Protein AF-A0A5S3XVF4-F1 (afdb_monomer)

Mean predicted aligned error: 16.58 Å

Secondary structure (DSSP, 8-state):
-HHHHHHHHHHHHHHHHHHHHHHHHHHHHHHHHHHTT----TT----HHHHHHHH-HHHHHHHHHHHHHHHHHHHHHHHHHHHHHHHHHHHHHHHHHHHHHHHHTTTTEEEEEETTEEEEEEEETTEEEEEEE-TTTGGGGTTSPB-PPPTTTTTS-----------

Structure (mmCIF, N/CA/C/O backbone):
data_AF-A0A5S3XVF4-F1
#
_entry.id   AF-A0A5S3XVF4-F1
#
loop_
_atom_site.group_PDB
_atom_site.id
_atom_site.type_symbol
_atom_site.label_atom_id
_atom_site.label_alt_id
_atom_site.label_comp_id
_atom_site.label_asym_id
_atom_site.label_entity_id
_atom_site.label_seq_id
_atom_site.pdbx_PDB_ins_code
_atom_site.Cartn_x
_atom_site.Cartn_y
_atom_site.Cartn_z
_atom_site.occupancy
_atom_site.B_iso_or_equiv
_atom_site.auth_seq_id
_atom_site.auth_comp_id
_atom_site.auth_asym_id
_atom_site.auth_atom_id
_atom_site.pdbx_PDB_model_num
ATOM 1 N N . MET A 1 1 ? 12.894 32.731 59.465 1.00 46.47 1 MET A N 1
ATOM 2 C CA . MET A 1 1 ? 11.413 32.777 59.570 1.00 46.47 1 MET A CA 1
ATOM 3 C C . MET A 1 1 ? 10.681 32.646 58.226 1.00 46.47 1 MET A C 1
ATOM 5 O O . MET A 1 1 ? 9.624 32.034 58.215 1.00 46.47 1 MET A O 1
ATOM 9 N N . ALA A 1 2 ? 11.238 33.093 57.090 1.00 45.44 2 ALA A N 1
ATOM 10 C CA . ALA A 1 2 ? 10.571 33.023 55.775 1.00 45.44 2 ALA A CA 1
ATOM 11 C C . ALA A 1 2 ? 10.348 31.602 55.188 1.00 45.44 2 ALA A C 1
ATOM 13 O O . ALA A 1 2 ? 9.416 31.398 54.417 1.00 45.44 2 ALA A O 1
ATOM 14 N N . GLN A 1 3 ? 11.152 30.598 55.563 1.00 45.41 3 GLN A N 1
ATOM 15 C CA . GLN A 1 3 ? 11.014 29.221 55.045 1.00 45.41 3 GLN A CA 1
ATOM 16 C C . GLN A 1 3 ? 9.872 28.410 55.685 1.00 45.41 3 GLN A C 1
ATOM 18 O O . GLN A 1 3 ? 9.332 27.518 55.037 1.00 45.41 3 GLN A O 1
ATOM 23 N N . ARG A 1 4 ? 9.468 28.714 56.929 1.00 43.78 4 ARG A N 1
ATOM 24 C CA . ARG A 1 4 ? 8.338 28.023 57.586 1.00 43.78 4 ARG A CA 1
ATOM 25 C C . ARG A 1 4 ? 6.981 28.497 57.063 1.00 43.78 4 ARG A C 1
ATOM 27 O O . ARG A 1 4 ? 6.062 27.694 56.993 1.00 43.78 4 ARG A O 1
ATOM 34 N N . VAL A 1 5 ? 6.877 29.762 56.646 1.00 47.56 5 VAL A N 1
ATOM 35 C CA . VAL A 1 5 ? 5.640 30.334 56.088 1.00 47.56 5 VAL A CA 1
ATOM 36 C C . VAL A 1 5 ? 5.351 29.766 54.694 1.00 47.56 5 VAL A C 1
ATOM 38 O O . VAL A 1 5 ? 4.229 29.341 54.450 1.00 47.56 5 VAL A O 1
ATOM 41 N N . LYS A 1 6 ? 6.369 29.634 53.825 1.00 48.75 6 LYS A N 1
ATOM 42 C CA . LYS A 1 6 ? 6.213 29.048 52.476 1.00 48.75 6 LYS A CA 1
ATOM 43 C C . LYS A 1 6 ? 5.724 27.594 52.491 1.00 48.75 6 LYS A C 1
ATOM 45 O O . LYS A 1 6 ? 4.792 27.252 51.771 1.00 48.75 6 LYS A O 1
ATOM 50 N N . LYS A 1 7 ? 6.294 26.759 53.367 1.00 51.81 7 LYS A N 1
ATOM 51 C CA . LYS A 1 7 ? 5.902 25.343 53.502 1.00 51.81 7 LYS A CA 1
ATOM 52 C C . LYS A 1 7 ? 4.464 25.175 54.007 1.00 51.81 7 LYS A C 1
ATOM 54 O O . LYS A 1 7 ? 3.785 24.218 53.641 1.00 51.81 7 LYS A O 1
ATOM 59 N N . HIS A 1 8 ? 4.001 26.105 54.845 1.00 48.91 8 HIS A N 1
ATOM 60 C CA . HIS A 1 8 ? 2.633 26.086 55.350 1.00 48.91 8 HIS A CA 1
ATOM 61 C C . HIS A 1 8 ? 1.627 26.546 54.294 1.00 48.91 8 HIS A C 1
ATOM 63 O O . HIS A 1 8 ? 0.581 25.931 54.181 1.00 48.91 8 HIS A O 1
ATOM 69 N N . THR A 1 9 ? 1.949 27.554 53.478 1.00 53.59 9 THR A N 1
ATOM 70 C CA . THR A 1 9 ? 1.065 28.022 52.396 1.00 53.59 9 THR A CA 1
ATOM 71 C C . THR A 1 9 ? 0.962 27.036 51.230 1.00 53.59 9 THR A C 1
ATOM 73 O O . THR A 1 9 ? -0.103 26.910 50.634 1.00 53.59 9 THR A O 1
ATOM 76 N N . GLU A 1 10 ? 2.036 26.302 50.920 1.00 55.25 10 GLU A N 1
ATOM 77 C CA . GLU A 1 10 ? 2.032 25.255 49.883 1.00 55.25 10 GLU A CA 1
ATOM 78 C C . GLU A 1 10 ? 1.164 24.052 50.282 1.00 55.25 10 GLU A C 1
ATOM 80 O O . GLU A 1 10 ? 0.459 23.488 49.447 1.00 55.25 10 GLU A O 1
ATOM 85 N N . THR A 1 11 ? 1.153 23.693 51.570 1.00 60.16 11 THR A N 1
ATOM 86 C CA . THR A 1 11 ? 0.316 22.599 52.085 1.00 60.16 11 THR A CA 1
ATOM 87 C C . THR A 1 11 ? -1.166 22.970 52.122 1.00 60.16 11 THR A C 1
ATOM 89 O O . THR A 1 11 ? -1.994 22.142 51.747 1.00 60.16 11 THR A O 1
ATOM 92 N N . THR A 1 12 ? -1.528 24.211 52.471 1.00 61.94 12 THR A N 1
ATOM 93 C CA . THR A 1 12 ? -2.929 24.666 52.392 1.00 61.94 12 THR A CA 1
ATOM 94 C C . THR A 1 12 ? -3.418 24.799 50.954 1.00 61.94 12 THR A C 1
ATOM 96 O O . THR A 1 12 ? -4.536 24.387 50.663 1.00 61.94 12 THR A O 1
ATOM 99 N N . ALA A 1 13 ? -2.595 25.324 50.040 1.00 63.53 13 ALA A N 1
ATOM 100 C CA . ALA A 1 13 ? -2.962 25.445 48.627 1.00 63.53 13 ALA A CA 1
ATOM 101 C C . ALA A 1 13 ? -3.158 24.070 47.964 1.00 63.53 13 ALA A C 1
ATOM 103 O O . ALA A 1 13 ? -4.141 23.859 47.259 1.00 63.53 13 ALA A O 1
ATOM 104 N N . SER A 1 14 ? -2.277 23.106 48.260 1.00 69.69 14 SER A N 1
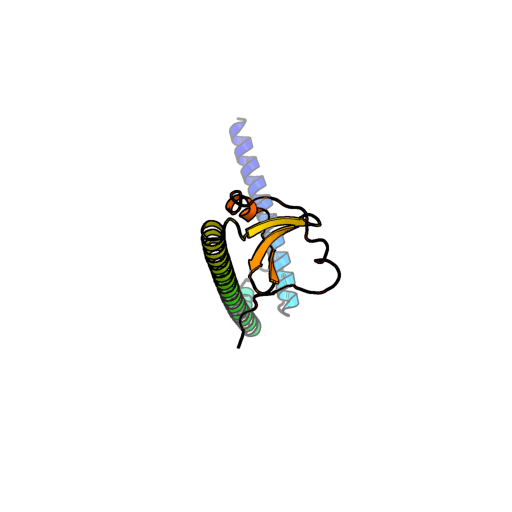ATOM 105 C CA . SER A 1 14 ? -2.422 21.718 47.804 1.00 69.69 14 SER A CA 1
ATOM 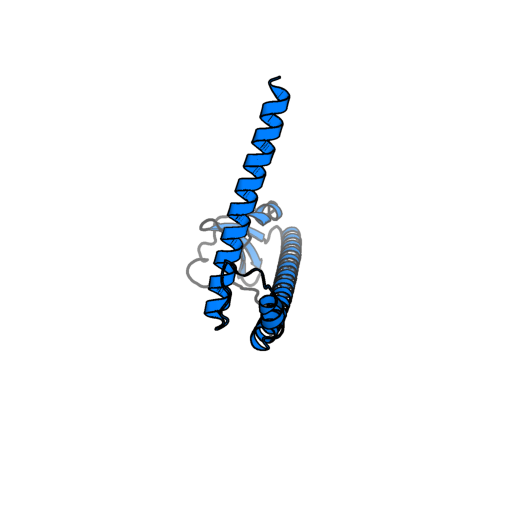106 C C . SER A 1 14 ? -3.697 21.062 48.338 1.00 69.69 14 SER A C 1
ATOM 108 O O . SER A 1 14 ? -4.352 20.320 47.613 1.00 69.69 14 SER A O 1
ATOM 110 N N . HIS A 1 15 ? -4.059 21.327 49.595 1.00 70.94 15 HIS A N 1
ATOM 111 C CA . HIS A 1 15 ? -5.262 20.765 50.205 1.00 70.94 15 HIS A CA 1
ATOM 112 C C . HIS A 1 15 ? -6.548 21.375 49.623 1.00 70.94 15 HIS A C 1
ATOM 114 O O . HIS A 1 15 ? -7.547 20.680 49.466 1.00 70.94 15 HIS A O 1
ATOM 120 N N . ILE A 1 16 ? -6.538 22.668 49.283 1.00 73.75 16 ILE A N 1
ATOM 121 C CA . ILE A 1 16 ? -7.677 23.339 48.637 1.00 73.75 16 ILE A CA 1
ATOM 122 C C . ILE A 1 16 ? -7.905 22.769 47.232 1.00 73.75 16 ILE A C 1
ATOM 124 O O . ILE A 1 16 ? -9.029 22.388 46.916 1.00 73.75 16 ILE A O 1
ATOM 128 N N . LEU A 1 17 ? -6.842 22.610 46.437 1.00 73.94 17 LEU A N 1
ATOM 129 C CA . LEU A 1 17 ? -6.927 22.020 45.095 1.00 73.94 17 LEU A CA 1
ATOM 130 C C . LEU A 1 17 ? -7.451 20.578 45.128 1.00 73.94 17 LEU A C 1
ATOM 132 O O . LEU A 1 17 ? -8.322 20.222 44.343 1.00 73.94 17 LEU A O 1
ATOM 136 N N . GLN A 1 18 ? -6.998 19.765 46.085 1.00 76.94 18 GLN A N 1
ATOM 137 C CA . GLN A 1 18 ? -7.508 18.401 46.260 1.00 76.94 18 GLN A CA 1
ATOM 138 C C . GLN A 1 18 ? -8.998 18.367 46.628 1.00 76.94 18 GLN A C 1
ATOM 140 O O . GLN A 1 18 ? -9.722 17.478 46.185 1.00 76.94 18 GLN A O 1
ATOM 145 N N . MET A 1 19 ? -9.474 19.328 47.424 1.00 80.31 19 MET A N 1
ATOM 146 C CA . MET A 1 19 ? -10.893 19.430 47.781 1.00 80.31 19 MET A CA 1
ATOM 147 C C . MET A 1 19 ? -11.750 19.879 46.590 1.00 80.31 19 MET A C 1
ATOM 149 O O . MET A 1 19 ? -12.853 19.362 46.413 1.00 80.31 19 MET A O 1
ATOM 153 N N . GLU A 1 20 ? -11.241 20.785 45.752 1.00 81.81 20 GLU A N 1
ATOM 154 C CA . GLU A 1 20 ? -11.892 21.189 44.500 1.00 81.81 20 GLU A CA 1
ATOM 155 C C . GLU A 1 20 ? -11.951 20.033 43.495 1.00 81.81 20 GLU A C 1
ATOM 157 O O . GLU A 1 20 ? -13.015 19.760 42.940 1.00 81.81 20 GLU A O 1
ATOM 162 N N . GLU A 1 21 ? -10.853 19.295 43.317 1.00 80.38 21 GLU A N 1
ATOM 163 C CA . GLU A 1 21 ? -10.813 18.098 42.471 1.00 80.38 21 GLU A CA 1
ATOM 164 C C . GLU A 1 21 ? -11.794 17.028 42.962 1.00 80.38 21 GLU A C 1
ATOM 166 O O . GLU A 1 21 ? -12.558 16.471 42.170 1.00 80.38 21 GLU A O 1
ATOM 171 N N . LEU A 1 22 ? -11.838 16.776 44.274 1.00 82.12 22 LEU A N 1
ATOM 172 C CA . LEU A 1 22 ? -12.778 15.828 44.869 1.00 82.12 22 LEU A CA 1
ATOM 173 C C . LEU A 1 22 ? -14.231 16.255 44.624 1.00 82.12 22 LEU A C 1
ATOM 175 O O . LEU A 1 22 ? -15.067 15.425 44.266 1.00 82.12 22 LEU A O 1
ATOM 179 N N . HIS A 1 23 ? -14.540 17.542 44.796 1.00 83.75 23 HIS A N 1
ATOM 180 C CA . HIS A 1 23 ? -15.873 18.078 44.531 1.00 83.75 23 HIS A CA 1
ATOM 181 C C . HIS A 1 23 ? -16.256 17.907 43.057 1.00 83.75 23 HIS A C 1
ATOM 183 O O . HIS A 1 23 ? -17.368 17.481 42.743 1.00 83.75 23 HIS A O 1
ATOM 189 N N . LEU A 1 24 ? -15.326 18.183 42.142 1.00 85.00 24 LEU A N 1
ATOM 190 C CA . LEU A 1 24 ? -15.549 18.051 40.706 1.00 85.00 24 LEU A CA 1
ATOM 191 C C . LEU A 1 24 ? -15.807 16.590 40.310 1.00 85.00 24 LEU A C 1
ATOM 193 O O . LEU A 1 24 ? -16.740 16.299 39.561 1.00 85.00 24 LEU A O 1
ATOM 197 N N . VAL A 1 25 ? -15.035 15.656 40.871 1.00 82.56 25 VAL A N 1
ATOM 198 C CA . VAL A 1 25 ? -15.213 14.214 40.653 1.00 82.56 25 VAL A CA 1
ATOM 199 C C . VAL A 1 25 ? -16.563 13.733 41.189 1.00 82.56 25 VAL A C 1
ATOM 201 O O . VAL A 1 25 ? -17.270 13.001 40.494 1.00 82.56 25 VAL A O 1
ATOM 204 N N . LYS A 1 26 ? -16.968 14.177 42.384 1.00 84.50 26 LYS A N 1
ATOM 205 C CA . LYS A 1 26 ? -18.283 13.859 42.964 1.00 84.50 26 LYS A CA 1
ATOM 206 C C . LYS A 1 26 ? -19.436 14.388 42.113 1.00 84.50 26 LYS A C 1
ATOM 208 O O . LYS A 1 26 ? -20.400 13.660 41.887 1.00 84.50 26 LYS A O 1
ATOM 213 N N . HIS A 1 27 ? -19.316 15.610 41.601 1.00 85.06 27 HIS A N 1
ATOM 214 C CA . HIS A 1 27 ? -20.312 16.217 40.721 1.00 85.06 27 HIS A CA 1
ATOM 215 C C . HIS A 1 27 ? -20.479 15.429 39.414 1.00 85.06 27 HIS A C 1
ATOM 217 O O . HIS A 1 27 ? -21.591 15.064 39.023 1.00 85.06 27 HIS A O 1
ATOM 223 N N . ILE A 1 28 ? -19.364 15.079 38.767 1.00 83.81 28 ILE A N 1
ATOM 224 C CA . ILE A 1 28 ? -19.372 14.264 37.545 1.00 83.81 28 ILE A CA 1
ATOM 225 C C . ILE A 1 28 ? -19.994 12.887 37.811 1.00 83.81 28 ILE A C 1
ATOM 227 O O . ILE A 1 28 ? -20.807 12.412 37.013 1.00 83.81 28 ILE A O 1
ATOM 231 N N . LEU A 1 29 ? -19.657 12.262 38.942 1.00 82.75 29 LEU A N 1
ATOM 232 C CA . LEU A 1 29 ? -20.212 10.970 39.338 1.00 82.75 29 LEU A CA 1
ATOM 233 C C . LEU A 1 29 ? -21.732 11.039 39.549 1.00 82.75 29 LEU A C 1
ATOM 235 O O . LEU A 1 29 ? -22.454 10.189 39.029 1.00 82.75 29 LEU A O 1
ATOM 239 N N . ALA A 1 30 ? -22.231 12.061 40.251 1.00 83.88 30 ALA A N 1
ATOM 240 C CA . ALA A 1 30 ? -23.662 12.259 40.479 1.00 83.88 30 ALA A CA 1
ATOM 241 C C . ALA A 1 30 ? -24.435 12.446 39.160 1.00 83.88 30 ALA A C 1
ATOM 243 O O . ALA A 1 30 ? -25.504 11.860 38.971 1.00 83.88 30 ALA A O 1
ATOM 244 N N . ILE A 1 31 ? -23.870 13.195 38.204 1.00 83.56 31 ILE A N 1
ATOM 245 C CA . ILE A 1 31 ? -24.447 13.355 36.861 1.00 83.56 31 ILE A CA 1
ATOM 246 C C . ILE A 1 31 ? -24.493 12.017 36.115 1.00 83.56 31 ILE A C 1
ATOM 248 O O . ILE A 1 31 ? -25.512 11.692 35.500 1.00 83.56 31 ILE A O 1
ATOM 252 N N . ALA A 1 32 ? -23.403 11.246 36.141 1.00 80.62 32 ALA A N 1
ATOM 253 C CA . ALA A 1 32 ? -23.324 9.956 35.459 1.00 80.62 32 ALA A CA 1
ATOM 254 C C . ALA A 1 32 ? -24.322 8.941 36.041 1.00 80.62 32 ALA A C 1
ATOM 256 O O . ALA A 1 32 ? -25.046 8.292 35.289 1.00 80.62 32 ALA A O 1
ATOM 257 N N . LEU A 1 33 ? -24.424 8.870 37.371 1.00 81.06 33 LEU A N 1
ATOM 258 C CA . LEU A 1 33 ? -25.376 8.014 38.079 1.00 81.06 33 LEU A CA 1
ATOM 259 C C . LEU A 1 33 ? -26.824 8.386 37.762 1.00 81.06 33 LEU A C 1
ATOM 261 O O . LEU A 1 33 ? -27.617 7.513 37.410 1.00 81.06 33 LEU A O 1
ATOM 265 N N . LYS A 1 34 ? -27.149 9.685 37.762 1.00 82.62 34 LYS A N 1
ATOM 266 C CA . LYS A 1 34 ? -28.487 10.171 37.404 1.00 82.62 34 LYS A CA 1
ATOM 267 C C . LYS A 1 34 ? -28.884 9.772 35.981 1.00 82.62 34 LYS A C 1
ATOM 269 O O . LYS A 1 34 ? -30.035 9.412 35.749 1.00 82.62 34 LYS A O 1
ATOM 274 N N . LYS A 1 35 ? -27.944 9.805 35.029 1.00 80.81 35 LYS A N 1
ATOM 275 C CA . LYS A 1 35 ? -28.179 9.341 33.648 1.00 80.81 35 LYS A CA 1
ATOM 276 C C . LYS A 1 35 ? -28.447 7.837 33.562 1.00 80.81 35 LYS A C 1
ATOM 278 O O . LYS A 1 35 ? -29.143 7.414 32.649 1.00 80.81 35 LYS A O 1
ATOM 283 N N . LEU A 1 36 ? -27.925 7.060 34.508 1.00 73.75 36 LEU A N 1
ATOM 284 C CA . LEU A 1 36 ? -28.158 5.619 34.646 1.00 73.75 36 LEU A CA 1
ATOM 285 C C . LEU A 1 36 ? -29.388 5.294 35.518 1.00 73.75 36 LEU A C 1
ATOM 287 O O . LEU A 1 36 ? -29.619 4.133 35.837 1.00 73.75 36 LEU A O 1
ATOM 291 N N . GLY A 1 37 ? -30.174 6.300 35.926 1.00 76.69 37 GLY A N 1
ATOM 292 C CA . GLY A 1 37 ? -31.359 6.121 36.774 1.00 76.69 37 GLY A CA 1
ATOM 293 C C . GLY A 1 37 ? -31.051 5.862 38.254 1.00 76.69 37 GLY A C 1
ATOM 294 O O . GLY A 1 37 ? -31.962 5.569 39.026 1.00 76.69 37 GLY A O 1
ATOM 295 N N . LEU A 1 38 ? -29.787 5.990 38.662 1.00 78.50 38 LEU A N 1
ATOM 296 C CA . LEU A 1 38 ? -29.336 5.828 40.040 1.00 78.50 38 LEU A CA 1
ATOM 297 C C . LEU A 1 38 ? -29.228 7.196 40.722 1.00 78.50 38 LEU A C 1
ATOM 299 O O . LEU A 1 38 ? -28.575 8.112 40.221 1.00 78.50 38 LEU A O 1
ATOM 303 N N . PHE A 1 39 ? -29.854 7.345 41.888 1.00 79.38 39 PHE A N 1
ATOM 304 C CA . PHE A 1 39 ? -29.805 8.591 42.650 1.00 79.38 39 PHE A CA 1
ATOM 305 C C . PHE A 1 39 ? -28.695 8.534 43.697 1.00 79.38 39 PHE A C 1
ATOM 307 O O . PHE A 1 39 ? -28.753 7.750 44.639 1.00 79.38 39 PHE A O 1
ATOM 314 N N . TRP A 1 40 ? -27.696 9.402 43.542 1.00 83.88 40 TRP A N 1
ATOM 315 C CA . TRP A 1 40 ? -26.615 9.587 44.503 1.00 83.88 40 TRP A CA 1
ATOM 316 C C . TRP A 1 40 ? -26.312 11.074 44.662 1.00 83.88 40 TRP A C 1
ATOM 318 O O . TRP A 1 40 ? -26.193 11.799 43.674 1.00 83.88 40 TRP A O 1
ATOM 328 N N . SER A 1 41 ? -26.230 11.531 45.911 1.00 80.12 41 SER A N 1
ATOM 329 C CA . SER A 1 41 ? -25.943 12.929 46.240 1.00 80.12 41 SER A CA 1
ATOM 330 C C . SER A 1 41 ? -24.440 13.171 46.315 1.00 80.12 41 SER A C 1
ATOM 332 O O . SER A 1 41 ? -23.720 12.368 46.898 1.00 80.12 41 SER A O 1
ATOM 334 N N . GLU A 1 42 ? -23.977 14.329 45.852 1.00 79.56 42 GLU A N 1
ATOM 335 C CA . GLU A 1 42 ? -22.580 14.776 45.982 1.00 79.56 42 GLU A CA 1
ATOM 336 C C . GLU A 1 42 ? -22.125 14.892 47.451 1.00 79.56 42 GLU A C 1
ATOM 338 O O . GLU A 1 42 ? -20.952 14.692 47.783 1.00 79.56 42 GLU A O 1
ATOM 343 N N . SER A 1 43 ? -23.073 15.161 48.357 1.00 80.38 43 SER A N 1
ATOM 344 C CA . SER A 1 43 ? -22.853 15.177 49.808 1.00 80.38 43 SER A CA 1
ATOM 345 C C . SER A 1 43 ? -22.848 13.783 50.446 1.00 80.38 43 SER A C 1
ATOM 347 O O . SER A 1 43 ? -22.540 13.652 51.634 1.00 80.38 43 SER A O 1
ATOM 349 N N . SER A 1 44 ? -23.177 12.736 49.683 1.00 77.56 44 SER A N 1
ATOM 350 C CA . SER A 1 44 ? -23.176 11.368 50.183 1.00 77.56 44 SER A CA 1
ATOM 351 C C . SER A 1 44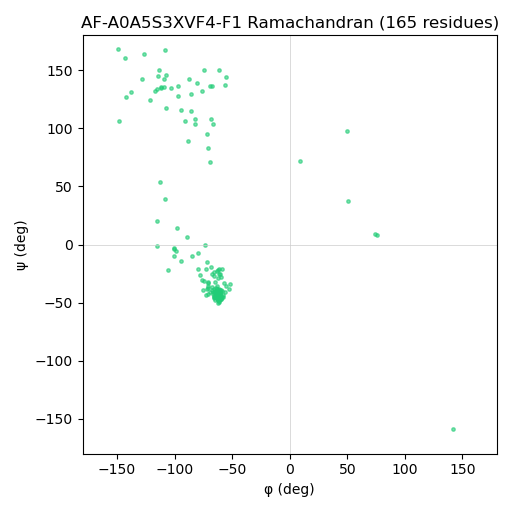 ? -21.749 10.901 50.463 1.00 77.56 44 SER A C 1
ATOM 353 O O . SER A 1 44 ? -20.817 11.126 49.688 1.00 77.56 44 SER A O 1
ATOM 355 N N . HIS A 1 45 ? -21.592 10.241 51.605 1.00 76.06 45 HIS A N 1
ATOM 356 C CA . HIS A 1 45 ? -20.376 9.518 51.975 1.00 76.06 45 HIS A CA 1
ATOM 357 C C . HIS A 1 45 ? -20.538 8.009 51.748 1.00 76.06 45 HIS A C 1
ATOM 359 O O . HIS A 1 45 ? -19.597 7.247 51.951 1.00 76.06 45 HIS A O 1
ATOM 365 N N . ASP A 1 46 ? -21.730 7.584 51.321 1.00 74.31 46 ASP A N 1
ATOM 366 C CA . ASP A 1 46 ? -22.045 6.201 51.013 1.00 74.31 46 ASP A CA 1
ATOM 367 C C . ASP A 1 46 ? -21.760 5.926 49.535 1.00 74.31 46 ASP A C 1
ATOM 369 O O . ASP A 1 46 ? -22.489 6.376 48.651 1.00 74.31 46 ASP A O 1
ATOM 373 N N . TYR A 1 47 ? -20.681 5.194 49.271 1.00 74.88 47 TYR A N 1
ATOM 374 C CA . TYR A 1 47 ? -20.249 4.811 47.927 1.00 74.88 47 TYR A CA 1
ATOM 375 C C . TYR A 1 47 ? -20.696 3.397 47.534 1.00 74.88 47 TYR A C 1
ATOM 377 O O . TYR A 1 47 ? -20.221 2.862 46.534 1.00 74.88 47 TYR A O 1
ATOM 385 N N . THR A 1 48 ? -21.632 2.786 48.266 1.00 74.38 48 THR A N 1
ATOM 386 C CA . THR A 1 48 ? -22.208 1.480 47.894 1.00 74.38 48 THR A CA 1
ATOM 387 C C . THR A 1 48 ? -22.929 1.519 46.542 1.00 74.38 48 THR A C 1
ATOM 389 O O . TH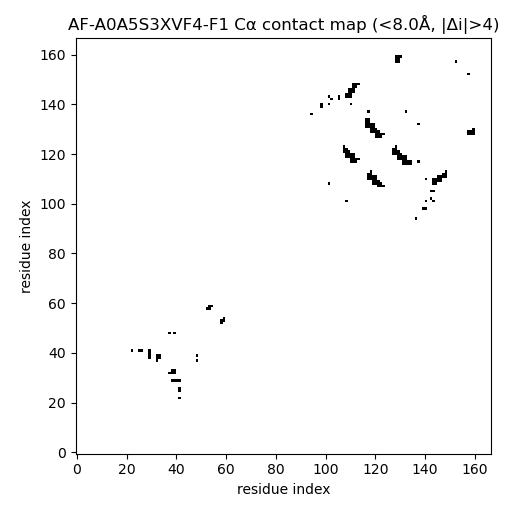R A 1 48 ? -23.020 0.508 45.855 1.00 74.38 48 THR A O 1
ATOM 392 N N . ILE A 1 49 ? -23.339 2.694 46.058 1.00 72.19 49 ILE A N 1
ATOM 393 C CA . ILE A 1 49 ? -23.869 2.845 44.695 1.00 72.19 49 ILE A CA 1
ATOM 394 C C . ILE A 1 49 ? -22.838 2.471 43.610 1.00 72.19 49 ILE A C 1
ATOM 396 O O . ILE A 1 49 ? -23.206 2.057 42.513 1.00 72.19 49 ILE A O 1
ATOM 400 N N . LEU A 1 50 ? -21.534 2.574 43.910 1.00 70.38 50 LEU A N 1
ATOM 401 C CA . LEU A 1 50 ? -20.460 2.162 43.001 1.00 70.38 50 LEU A CA 1
ATOM 402 C C . LEU A 1 50 ? -20.376 0.634 42.873 1.00 70.38 50 LEU A C 1
ATOM 404 O O . LEU A 1 50 ? -20.056 0.125 41.796 1.00 70.38 50 LEU A O 1
ATOM 408 N N . SER A 1 51 ? -20.698 -0.108 43.940 1.00 69.25 51 SER A N 1
ATOM 409 C CA . SER A 1 51 ? -20.825 -1.568 43.859 1.00 69.25 51 SER A CA 1
ATOM 410 C C . SER A 1 51 ? -22.119 -1.980 43.148 1.00 69.25 51 SER A C 1
ATOM 412 O O . SER A 1 51 ? -22.137 -2.963 42.410 1.00 69.25 51 SER A O 1
ATOM 414 N N . GLN A 1 52 ? -23.184 -1.179 43.264 1.00 68.38 52 GLN A N 1
ATOM 415 C CA . GLN A 1 52 ? -24.415 -1.376 42.491 1.00 68.38 52 GLN A CA 1
ATOM 416 C C . GLN A 1 52 ? -24.203 -1.133 40.991 1.00 68.38 52 GLN A C 1
ATOM 418 O O . GLN A 1 52 ? -24.665 -1.932 40.180 1.00 68.38 52 GLN A O 1
ATOM 423 N N . LEU A 1 53 ? -23.438 -0.104 40.609 1.00 67.19 53 LEU A N 1
ATOM 424 C CA . LEU A 1 53 ? -23.025 0.146 39.222 1.00 67.19 53 LEU A CA 1
ATOM 425 C C . LEU A 1 53 ? -22.297 -1.046 38.596 1.00 67.19 53 LEU A C 1
ATOM 427 O O . LEU A 1 53 ? -22.528 -1.371 37.436 1.00 67.19 53 LEU A O 1
ATOM 431 N N . SER A 1 54 ? -21.423 -1.699 39.363 1.00 63.56 54 SER A N 1
ATOM 432 C CA . SER A 1 54 ? -20.715 -2.898 38.906 1.00 63.56 54 SER A CA 1
ATOM 433 C C . SER A 1 54 ? -21.633 -4.122 38.839 1.00 63.56 54 SER A C 1
ATOM 435 O O . SER A 1 54 ? -21.366 -5.030 38.069 1.00 63.56 54 SER A O 1
ATOM 437 N N . SER A 1 55 ? -22.758 -4.132 39.558 1.00 64.94 55 SER A N 1
ATOM 438 C CA . SER A 1 55 ? -23.796 -5.165 39.423 1.00 64.94 55 SER A CA 1
ATOM 439 C C . SER A 1 55 ? -24.810 -4.904 38.297 1.00 64.94 55 SER A C 1
ATOM 441 O O . SER A 1 55 ? -25.596 -5.795 37.966 1.00 64.94 55 SER A O 1
ATOM 443 N N . LEU A 1 56 ? -24.803 -3.713 37.679 1.00 69.75 56 LEU A N 1
ATOM 444 C CA . LEU A 1 56 ? -25.679 -3.415 36.547 1.00 69.75 56 LEU A CA 1
ATOM 445 C C . LEU A 1 56 ? -25.243 -4.239 35.332 1.00 69.75 56 LEU A C 1
ATOM 447 O O . LEU A 1 56 ? -24.225 -3.968 34.692 1.00 69.75 56 LEU A O 1
ATOM 451 N N . SER A 1 57 ? -26.055 -5.241 34.997 1.00 66.44 57 SER A N 1
ATOM 452 C CA . SER A 1 57 ? -25.822 -6.149 33.868 1.00 66.44 57 SER A CA 1
ATOM 453 C C . SER A 1 57 ? -25.554 -5.420 32.543 1.00 66.44 57 SER A C 1
ATOM 455 O O . SER A 1 57 ? -24.717 -5.867 31.762 1.00 66.44 57 SER A O 1
ATOM 457 N N . GLU A 1 58 ? -26.179 -4.261 32.325 1.00 70.12 58 GLU A N 1
ATOM 458 C CA . GLU A 1 58 ? -25.979 -3.420 31.141 1.00 70.12 58 GLU A CA 1
ATOM 459 C C . GLU A 1 58 ? -24.554 -2.855 31.044 1.00 70.12 58 GLU A C 1
ATOM 461 O O . GLU A 1 58 ? -23.963 -2.867 29.965 1.00 70.12 58 GLU A O 1
ATOM 466 N N . VAL A 1 59 ? -23.952 -2.431 32.162 1.00 72.06 59 VAL A N 1
ATOM 467 C CA . VAL A 1 59 ? -22.576 -1.901 32.181 1.00 72.06 59 VAL A CA 1
ATOM 468 C C . VAL A 1 59 ? -21.581 -3.008 31.834 1.00 72.06 59 VAL A C 1
ATOM 470 O O . VAL A 1 59 ? -20.693 -2.807 31.005 1.00 72.06 59 VAL A O 1
ATOM 473 N N . HIS A 1 60 ? -21.766 -4.209 32.387 1.00 75.00 60 HIS A N 1
ATOM 474 C CA . HIS A 1 60 ? -20.937 -5.366 32.046 1.00 75.00 60 HIS A CA 1
ATOM 475 C C . HIS A 1 60 ? -21.112 -5.826 30.593 1.00 75.00 60 HIS A C 1
ATOM 477 O O . HIS A 1 60 ? -20.127 -6.178 29.937 1.00 75.00 60 HIS A O 1
ATOM 483 N N . GLN A 1 61 ? -22.335 -5.793 30.061 1.00 78.31 61 GLN A N 1
ATOM 484 C CA . GLN A 1 61 ? -22.598 -6.119 28.659 1.00 78.31 61 GLN A CA 1
ATOM 485 C C . GLN A 1 61 ? -21.936 -5.113 27.713 1.00 78.31 61 GLN A C 1
ATOM 487 O O . GLN A 1 61 ? -21.263 -5.525 26.766 1.00 78.31 61 GLN A O 1
ATOM 492 N N . LEU A 1 62 ? -22.054 -3.812 27.997 1.00 80.19 62 LEU A N 1
ATOM 493 C CA . LEU A 1 62 ? -21.410 -2.755 27.216 1.00 80.19 62 LEU A CA 1
ATOM 494 C C . LEU A 1 62 ? -19.884 -2.845 27.291 1.00 80.19 62 LEU A C 1
ATOM 496 O O . LEU A 1 62 ? -19.219 -2.745 26.262 1.00 80.19 62 LEU A O 1
ATOM 500 N N . GLN A 1 63 ? -19.319 -3.108 28.471 1.00 80.38 63 GLN A N 1
ATOM 501 C CA . GLN A 1 63 ? -17.875 -3.284 28.640 1.00 80.38 63 GLN A CA 1
ATOM 502 C C . GLN A 1 63 ? -17.356 -4.515 27.878 1.00 80.38 63 GLN A C 1
ATOM 504 O O . GLN A 1 63 ? -16.309 -4.452 27.230 1.00 80.38 63 GLN A O 1
ATOM 509 N N . SER A 1 64 ? -18.105 -5.623 27.889 1.00 81.56 64 SER A N 1
ATOM 510 C CA . SER A 1 64 ? -17.769 -6.823 27.113 1.00 81.56 64 SER A CA 1
ATOM 511 C C . SER A 1 64 ? -17.853 -6.574 25.603 1.00 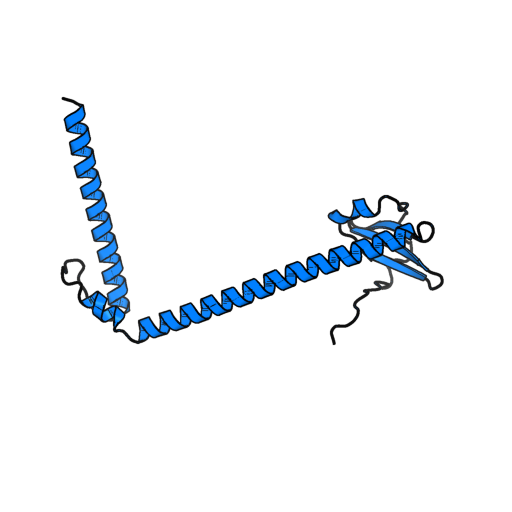81.56 64 SER A C 1
ATOM 513 O O . SER A 1 64 ? -16.953 -6.969 24.860 1.00 81.56 64 SER A O 1
ATOM 515 N N . ALA A 1 65 ? -18.905 -5.891 25.141 1.00 79.94 65 ALA A N 1
ATOM 516 C CA . ALA A 1 65 ? -19.076 -5.531 23.736 1.00 79.94 65 ALA A CA 1
ATOM 517 C C . ALA A 1 65 ? -17.968 -4.581 23.255 1.00 79.94 65 ALA A C 1
ATOM 519 O O . ALA A 1 65 ? -17.401 -4.800 22.182 1.00 79.94 65 ALA A O 1
ATOM 520 N N . LEU A 1 66 ? -17.605 -3.588 24.073 1.00 85.88 66 LEU A N 1
ATOM 521 C CA . LEU A 1 66 ? -16.505 -2.669 23.794 1.00 85.88 66 LEU A CA 1
ATOM 522 C C . LEU A 1 66 ? -15.179 -3.423 23.682 1.00 85.88 66 LEU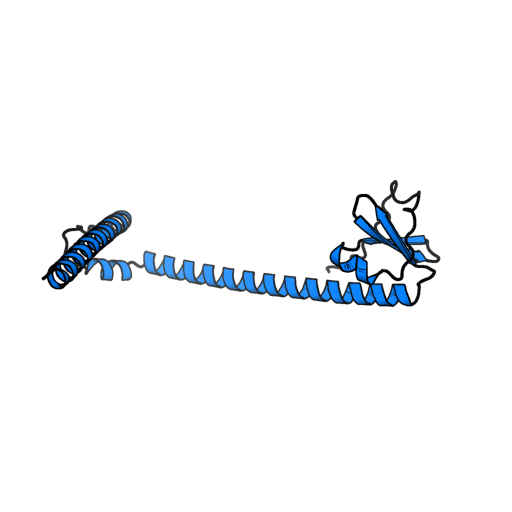 A C 1
ATOM 524 O O . LEU A 1 66 ? -14.499 -3.293 22.671 1.00 85.88 66 LEU A O 1
ATOM 528 N N . SER A 1 67 ? -14.859 -4.286 24.649 1.00 87.25 67 SER A N 1
ATOM 529 C CA . SER A 1 67 ? -13.623 -5.076 24.627 1.00 87.25 67 SER A CA 1
ATOM 530 C C . SER A 1 67 ? -13.534 -5.992 23.397 1.00 87.25 67 SER A C 1
ATOM 532 O O . SER A 1 67 ? -12.489 -6.071 22.747 1.00 87.25 67 SER A O 1
ATOM 534 N N . LYS A 1 68 ? -14.643 -6.636 23.004 1.00 86.88 68 LYS A N 1
ATOM 535 C CA . LYS A 1 68 ? -14.712 -7.439 21.769 1.00 86.88 68 LYS A CA 1
ATOM 536 C C . LYS A 1 68 ? -14.501 -6.586 20.517 1.00 86.88 68 LYS A C 1
ATOM 538 O O . LYS A 1 68 ? -13.752 -6.990 19.629 1.00 86.88 68 LYS A O 1
ATOM 543 N N . SER A 1 69 ? -15.126 -5.412 20.454 1.00 87.75 69 SER A N 1
ATOM 544 C CA . SER A 1 69 ? -14.965 -4.467 19.344 1.00 87.75 69 SER A CA 1
ATOM 545 C C . SER A 1 69 ? -13.531 -3.938 19.252 1.00 87.75 69 SER A C 1
ATOM 547 O O . SER A 1 69 ? -12.960 -3.862 18.165 1.00 87.75 69 SER A O 1
ATOM 549 N N . GLU A 1 70 ? -12.913 -3.605 20.384 1.00 91.44 70 GLU A N 1
ATOM 550 C CA . GLU A 1 70 ? -11.523 -3.153 20.449 1.00 91.44 70 GLU A CA 1
ATOM 551 C C . GLU A 1 70 ? -10.551 -4.241 20.000 1.00 91.44 70 GLU A C 1
ATOM 553 O O . GLU A 1 70 ? -9.638 -3.951 19.223 1.00 91.44 70 GLU A O 1
ATOM 558 N N . LYS A 1 71 ? -10.784 -5.493 20.410 1.00 91.38 71 LYS A N 1
ATOM 559 C CA . LYS A 1 71 ? -10.006 -6.645 19.949 1.00 91.38 71 LYS A CA 1
ATOM 560 C C . LYS A 1 71 ? -10.141 -6.848 18.438 1.00 91.38 71 LYS A C 1
ATOM 562 O O . LYS A 1 71 ? -9.127 -6.939 17.752 1.00 91.38 71 LYS A O 1
ATOM 567 N N . GLY A 1 72 ? -11.365 -6.822 17.905 1.00 91.25 72 GLY A N 1
ATOM 568 C CA . GLY A 1 72 ? -11.600 -6.932 16.461 1.00 91.25 72 GLY A CA 1
ATOM 569 C C . GLY A 1 72 ? -10.947 -5.794 15.671 1.00 91.25 72 GLY A C 1
ATOM 570 O O . GLY A 1 72 ? -10.332 -6.017 14.629 1.00 91.25 72 GLY A O 1
ATOM 571 N N . ARG A 1 73 ? -10.985 -4.564 16.198 1.00 91.75 73 ARG A N 1
ATOM 572 C CA . ARG A 1 73 ? -10.274 -3.424 15.604 1.00 91.75 73 ARG A CA 1
ATOM 573 C C . ARG A 1 73 ? -8.759 -3.635 15.610 1.00 91.75 73 ARG A C 1
ATOM 575 O O . ARG A 1 73 ? -8.110 -3.327 14.613 1.00 91.75 73 ARG A O 1
ATOM 582 N N . ALA A 1 74 ? -8.195 -4.141 16.705 1.00 92.69 74 ALA A N 1
ATOM 583 C CA . ALA A 1 74 ? -6.765 -4.426 16.802 1.00 92.69 74 ALA A CA 1
ATOM 584 C C . ALA A 1 74 ? -6.327 -5.496 15.786 1.00 92.69 74 ALA A C 1
ATOM 586 O O . ALA A 1 74 ? -5.322 -5.305 15.102 1.00 92.69 74 ALA A O 1
ATOM 587 N N . GLU A 1 75 ? -7.111 -6.563 15.621 1.00 93.31 75 GLU A N 1
ATOM 588 C CA . GLU A 1 75 ? -6.865 -7.618 14.628 1.00 93.31 75 GLU A CA 1
ATOM 589 C C . GLU A 1 75 ? -6.906 -7.068 13.192 1.00 93.31 75 GLU A C 1
ATOM 591 O O . GLU A 1 75 ? -5.985 -7.309 12.410 1.00 93.31 75 GLU A O 1
ATOM 596 N N . LEU A 1 76 ? -7.907 -6.247 12.851 1.00 94.00 76 LEU A N 1
ATOM 597 C CA . LEU A 1 76 ? -7.993 -5.602 11.533 1.00 94.00 76 LEU A CA 1
ATOM 598 C C . LEU A 1 76 ? -6.820 -4.647 11.266 1.00 94.00 76 LEU A C 1
ATOM 600 O O . LEU A 1 76 ? -6.306 -4.584 10.147 1.00 94.00 76 LEU A O 1
ATOM 604 N N . LEU A 1 77 ? -6.367 -3.909 12.283 1.00 95.25 77 LEU A N 1
ATOM 605 C CA . LEU A 1 77 ? -5.189 -3.046 12.166 1.00 95.25 77 LEU A CA 1
ATOM 606 C C . LEU A 1 77 ? -3.913 -3.862 11.929 1.00 95.25 77 LEU A C 1
ATOM 608 O O . LEU A 1 77 ? -3.103 -3.476 11.085 1.00 95.25 77 LEU A O 1
ATOM 612 N N . GLN A 1 78 ? -3.751 -4.999 12.610 1.00 94.00 78 GLN A N 1
ATOM 613 C CA . GLN A 1 78 ? -2.630 -5.913 12.376 1.00 94.00 78 GLN A CA 1
ATOM 614 C C . GLN A 1 78 ? -2.669 -6.517 10.969 1.00 94.00 78 GLN A C 1
ATOM 616 O O . GLN A 1 78 ? -1.650 -6.514 10.279 1.00 94.00 78 GLN A O 1
ATOM 621 N N . GLN A 1 79 ? -3.838 -6.963 10.501 1.00 94.31 79 GLN A N 1
ATOM 622 C CA . GLN A 1 79 ? -4.005 -7.470 9.135 1.00 94.31 79 GLN A CA 1
ATOM 623 C C . GLN A 1 79 ? -3.649 -6.405 8.094 1.00 94.31 79 GLN A C 1
ATOM 625 O O . GLN A 1 79 ? -2.899 -6.673 7.156 1.00 94.31 79 GLN A O 1
ATOM 630 N N . ARG A 1 80 ? -4.123 -5.168 8.279 1.00 94.56 80 ARG A N 1
ATOM 631 C CA . ARG A 1 80 ? -3.782 -4.048 7.393 1.00 94.56 80 ARG A CA 1
ATOM 632 C C . ARG A 1 80 ? -2.281 -3.767 7.382 1.00 94.56 80 ARG A C 1
ATOM 634 O O . ARG A 1 80 ? -1.721 -3.522 6.311 1.00 94.56 80 ARG A O 1
ATOM 641 N N . LEU A 1 81 ? -1.632 -3.783 8.546 1.00 95.25 81 LEU A N 1
ATOM 642 C CA . LEU A 1 81 ? -0.186 -3.591 8.646 1.00 95.25 81 LEU A CA 1
ATOM 643 C C . LEU A 1 81 ? 0.557 -4.681 7.865 1.00 95.25 81 LEU A C 1
ATOM 645 O O . LEU A 1 81 ? 1.426 -4.362 7.056 1.00 95.25 81 LEU A O 1
ATOM 649 N N . HIS A 1 82 ? 0.162 -5.941 8.045 1.00 95.31 82 HIS A N 1
ATOM 650 C CA . HIS A 1 82 ? 0.754 -7.072 7.341 1.00 95.31 82 HIS A CA 1
ATOM 651 C C . HIS A 1 82 ? 0.591 -6.960 5.817 1.00 95.31 82 HIS A C 1
ATOM 653 O O . HIS A 1 82 ? 1.568 -7.076 5.080 1.00 95.31 82 HIS A O 1
ATOM 659 N N . LEU A 1 83 ? -0.613 -6.643 5.329 1.00 95.62 83 LEU A N 1
ATOM 660 C CA . LEU A 1 83 ? -0.855 -6.446 3.894 1.00 95.62 83 LEU A CA 1
ATOM 661 C C . LEU A 1 83 ? -0.036 -5.286 3.320 1.00 95.62 83 LEU A C 1
ATOM 663 O O . LEU A 1 83 ? 0.488 -5.388 2.213 1.00 95.62 83 LEU A O 1
ATOM 667 N N . THR A 1 84 ? 0.117 -4.198 4.078 1.00 93.75 84 THR A N 1
ATOM 668 C CA . THR A 1 84 ? 0.949 -3.059 3.664 1.00 93.75 84 THR A CA 1
ATOM 669 C C . THR A 1 84 ? 2.412 -3.480 3.516 1.00 93.75 84 THR A C 1
ATOM 671 O O . THR A 1 84 ? 3.036 -3.170 2.505 1.00 93.75 84 THR A O 1
ATOM 674 N N . GLN A 1 85 ? 2.944 -4.248 4.472 1.00 94.88 85 GLN A N 1
ATOM 675 C CA . GLN A 1 85 ? 4.310 -4.779 4.406 1.00 94.88 85 GLN A CA 1
ATOM 676 C C . GLN A 1 85 ? 4.508 -5.714 3.207 1.00 94.88 85 GLN A C 1
ATOM 678 O O . GLN A 1 85 ? 5.499 -5.585 2.488 1.00 94.88 85 GLN A O 1
ATOM 683 N N . MET A 1 86 ? 3.550 -6.607 2.950 1.00 95.00 86 MET A N 1
ATOM 684 C CA . MET A 1 86 ? 3.589 -7.511 1.797 1.00 95.00 86 MET A CA 1
ATOM 685 C C . MET A 1 86 ? 3.583 -6.744 0.469 1.00 95.00 86 MET A C 1
ATOM 687 O O . MET A 1 86 ? 4.379 -7.043 -0.420 1.00 95.00 86 MET A O 1
ATOM 691 N N . LEU A 1 87 ? 2.739 -5.716 0.340 1.00 92.56 87 LEU A N 1
ATOM 692 C CA . LEU A 1 87 ? 2.699 -4.863 -0.853 1.00 92.56 87 LEU A CA 1
ATOM 693 C C . LEU A 1 87 ? 4.007 -4.093 -1.054 1.00 92.56 87 LEU A C 1
ATOM 695 O O . LEU A 1 87 ? 4.495 -3.982 -2.181 1.00 92.56 87 LEU A O 1
ATOM 699 N N . GLU A 1 88 ? 4.603 -3.579 0.021 1.00 89.19 88 GLU A N 1
ATOM 700 C CA . GLU A 1 88 ? 5.913 -2.936 -0.055 1.00 89.19 88 GLU A CA 1
ATOM 701 C C . GLU A 1 88 ? 7.002 -3.912 -0.500 1.00 89.19 88 GLU A C 1
ATOM 703 O O . GLU A 1 88 ? 7.827 -3.557 -1.344 1.00 89.19 88 GLU A O 1
ATOM 708 N N . GLN A 1 89 ? 7.005 -5.135 0.033 1.00 92.06 89 GLN A N 1
ATOM 709 C CA . GLN A 1 89 ? 7.959 -6.167 -0.359 1.00 92.06 89 GLN A CA 1
ATOM 710 C C . GLN A 1 89 ? 7.810 -6.525 -1.842 1.00 92.06 89 GLN A C 1
ATOM 712 O O . GLN A 1 89 ? 8.791 -6.450 -2.581 1.00 92.06 89 GLN A O 1
ATOM 717 N N . GLN A 1 90 ? 6.589 -6.805 -2.303 1.00 89.88 90 GLN A N 1
ATOM 718 C CA . GLN A 1 90 ? 6.315 -7.081 -3.716 1.00 89.88 90 GLN A CA 1
ATOM 719 C C . GLN A 1 90 ? 6.722 -5.910 -4.616 1.00 89.88 90 GLN A C 1
ATOM 721 O O . GLN A 1 90 ? 7.295 -6.113 -5.687 1.00 89.88 90 GLN A O 1
ATOM 726 N N . SER A 1 91 ? 6.480 -4.669 -4.183 1.00 88.12 91 SER A N 1
ATOM 727 C CA . SER A 1 91 ? 6.926 -3.490 -4.928 1.00 88.12 91 SER A CA 1
ATOM 728 C C . SER A 1 91 ? 8.451 -3.434 -5.035 1.00 88.12 91 SER A C 1
ATOM 730 O O . SER A 1 91 ? 8.969 -3.127 -6.107 1.00 88.12 91 SER A O 1
ATOM 732 N N . ARG A 1 92 ? 9.185 -3.750 -3.959 1.00 88.31 92 ARG A N 1
ATOM 733 C CA . ARG A 1 92 ? 10.657 -3.784 -3.971 1.00 88.31 92 ARG A CA 1
ATOM 734 C C . ARG A 1 92 ? 11.183 -4.879 -4.895 1.00 88.31 92 ARG A C 1
ATOM 736 O O . ARG A 1 92 ? 12.050 -4.589 -5.715 1.00 88.31 92 ARG A O 1
ATOM 743 N N . GLU A 1 93 ? 10.646 -6.093 -4.794 1.00 91.88 93 GLU A N 1
ATOM 744 C CA . GLU A 1 93 ? 11.017 -7.232 -5.643 1.00 91.88 93 GLU A CA 1
ATOM 745 C C . GLU A 1 93 ? 10.767 -6.926 -7.121 1.00 91.88 93 GLU A C 1
ATOM 747 O O . GLU A 1 93 ? 11.660 -7.077 -7.954 1.00 91.88 93 GLU A O 1
ATOM 752 N N . ARG A 1 94 ? 9.591 -6.380 -7.445 1.00 88.00 94 ARG A N 1
ATOM 753 C CA . ARG A 1 94 ? 9.257 -5.943 -8.802 1.00 88.00 94 ARG A CA 1
ATOM 754 C C . ARG A 1 94 ? 10.232 -4.892 -9.324 1.00 88.00 94 ARG A C 1
ATOM 756 O O . ARG A 1 94 ? 10.681 -4.992 -10.462 1.00 88.00 94 ARG A O 1
ATOM 763 N N . THR A 1 95 ? 10.573 -3.892 -8.513 1.00 88.12 95 THR A N 1
ATOM 764 C CA . THR A 1 95 ? 11.536 -2.854 -8.905 1.00 88.12 95 THR A CA 1
ATOM 765 C C . THR A 1 95 ? 12.932 -3.437 -9.134 1.00 88.12 95 THR A C 1
ATOM 767 O O . THR A 1 95 ? 13.600 -3.026 -10.080 1.00 88.12 95 THR A O 1
ATOM 770 N N . LEU A 1 96 ? 13.366 -4.415 -8.332 1.00 90.06 96 LEU A N 1
ATOM 771 C CA . LEU A 1 96 ? 14.636 -5.121 -8.541 1.00 90.06 96 LEU A CA 1
ATOM 772 C C . LEU A 1 96 ? 14.636 -5.921 -9.849 1.00 90.06 96 LEU A C 1
ATOM 774 O O . LEU A 1 96 ? 15.590 -5.826 -10.621 1.00 90.06 96 LEU A O 1
ATOM 778 N N . LEU A 1 97 ? 13.555 -6.652 -10.134 1.00 90.50 97 LEU A N 1
ATOM 779 C CA . LEU A 1 97 ? 13.398 -7.379 -11.395 1.00 90.50 97 LEU A CA 1
ATOM 780 C C . LEU A 1 97 ? 13.441 -6.422 -12.588 1.00 90.50 97 LEU A C 1
ATOM 782 O O . LEU A 1 97 ? 14.211 -6.639 -13.523 1.00 90.50 97 LEU A O 1
ATOM 786 N N . LEU A 1 98 ? 12.696 -5.317 -12.517 1.00 90.38 98 LEU A N 1
ATOM 787 C CA . LEU A 1 98 ? 12.694 -4.284 -13.550 1.00 90.38 98 LEU A CA 1
ATOM 788 C C . LEU A 1 98 ? 14.098 -3.713 -13.768 1.00 90.38 98 LEU A C 1
ATOM 790 O O . LEU A 1 98 ? 14.557 -3.587 -14.900 1.00 90.38 98 LEU A O 1
ATOM 794 N N . GLN A 1 99 ? 14.808 -3.413 -12.681 1.00 91.81 99 GLN A N 1
ATOM 795 C CA . GLN A 1 99 ? 16.167 -2.898 -12.738 1.00 91.81 99 GLN A CA 1
ATOM 796 C C . GLN A 1 99 ? 17.111 -3.904 -13.406 1.00 91.81 99 GLN A C 1
ATOM 798 O O . GLN A 1 99 ? 17.806 -3.537 -14.353 1.00 91.81 99 GLN A O 1
ATOM 803 N N . SER A 1 100 ? 17.082 -5.174 -12.994 1.00 91.69 100 SER A N 1
ATOM 804 C CA . SER A 1 100 ? 17.901 -6.232 -13.600 1.00 91.69 100 SER A CA 1
ATOM 805 C C . SER A 1 100 ? 17.640 -6.381 -15.103 1.00 91.69 100 SER A C 1
ATOM 807 O O . SER A 1 100 ? 18.582 -6.398 -15.894 1.00 91.69 100 SER A O 1
ATOM 809 N N . HIS A 1 101 ? 16.370 -6.357 -15.515 1.00 89.94 101 HIS A N 1
ATOM 810 C CA . HIS A 1 101 ? 15.986 -6.429 -16.919 1.00 89.94 101 HIS A CA 1
ATOM 811 C C . HIS A 1 101 ? 16.528 -5.229 -17.705 1.00 89.94 101 HIS A C 1
ATOM 813 O O . HIS A 1 101 ? 17.155 -5.395 -18.746 1.00 89.94 101 HIS A O 1
ATOM 819 N N . THR A 1 102 ? 16.368 -4.010 -17.182 1.00 91.94 102 THR A N 1
ATOM 820 C CA . THR A 1 102 ? 16.869 -2.798 -17.852 1.00 91.94 102 THR A CA 1
ATOM 821 C C . THR A 1 102 ? 18.396 -2.733 -17.951 1.00 91.94 102 THR A C 1
ATOM 823 O O . THR A 1 102 ? 18.913 -2.042 -18.828 1.00 91.94 102 THR A O 1
ATOM 826 N N . TYR A 1 103 ? 19.131 -3.424 -17.074 1.00 92.44 103 TYR A N 1
ATOM 827 C CA . TYR A 1 103 ? 20.582 -3.571 -17.208 1.00 92.44 103 TYR A CA 1
ATOM 828 C C . TYR A 1 103 ? 20.958 -4.523 -18.344 1.00 92.44 103 TYR A C 1
ATOM 830 O O . TYR A 1 103 ? 21.855 -4.201 -19.120 1.00 92.44 103 TYR A O 1
ATOM 838 N N . LEU A 1 104 ? 20.260 -5.655 -18.462 1.00 91.69 104 LEU A N 1
ATOM 839 C CA . LEU A 1 104 ? 20.487 -6.634 -19.529 1.00 91.69 104 LEU A CA 1
ATOM 840 C C . LEU A 1 104 ? 20.095 -6.079 -20.908 1.00 91.69 104 LEU A C 1
ATOM 842 O O . LEU A 1 104 ? 20.818 -6.265 -21.881 1.00 91.69 104 LEU A O 1
ATOM 846 N N . HIS A 1 105 ? 18.998 -5.324 -20.972 1.00 88.31 105 HIS A N 1
ATOM 847 C CA . HIS A 1 105 ? 18.397 -4.809 -22.207 1.00 88.31 105 HIS A CA 1
ATOM 848 C C . HIS A 1 105 ? 18.594 -3.295 -22.372 1.00 88.31 105 HIS A C 1
ATOM 850 O O . HIS A 1 105 ? 17.701 -2.569 -22.815 1.00 88.31 105 HIS A O 1
ATOM 856 N N . ARG A 1 106 ? 19.772 -2.777 -21.999 1.00 86.00 106 ARG A N 1
ATOM 857 C CA . ARG A 1 106 ? 20.028 -1.326 -21.906 1.00 86.00 106 ARG A CA 1
ATOM 858 C C . ARG A 1 106 ? 19.774 -0.556 -23.207 1.00 86.00 106 ARG A C 1
ATOM 860 O O . ARG A 1 106 ? 19.359 0.596 -23.153 1.00 86.00 106 ARG A O 1
ATOM 867 N N . ASN A 1 107 ? 20.016 -1.178 -24.358 1.00 87.19 107 ASN A N 1
ATOM 868 C CA . ASN A 1 107 ? 19.836 -0.539 -25.668 1.00 87.19 107 ASN A CA 1
ATOM 869 C C . ASN A 1 107 ? 18.368 -0.513 -26.121 1.00 87.19 107 ASN A C 1
ATOM 871 O O . ASN A 1 107 ? 17.983 0.313 -26.947 1.00 87.19 107 ASN A O 1
ATOM 875 N N . GLU A 1 108 ? 17.548 -1.398 -25.560 1.00 87.88 108 GLU A N 1
ATOM 876 C CA . GLU A 1 108 ? 16.126 -1.547 -25.874 1.00 87.88 108 GLU A CA 1
ATOM 877 C C . GLU A 1 108 ? 15.250 -0.738 -24.907 1.00 87.88 108 GLU A C 1
ATOM 879 O O . GLU A 1 108 ? 14.086 -0.464 -25.203 1.00 87.88 108 GLU A O 1
ATOM 884 N N . CYS A 1 109 ? 15.825 -0.284 -23.789 1.00 91.44 109 CYS A N 1
ATOM 885 C CA . CYS A 1 109 ? 15.141 0.462 -22.743 1.00 91.44 109 CYS A CA 1
ATOM 886 C C . CYS A 1 109 ? 15.541 1.944 -22.723 1.00 91.44 109 CYS A C 1
ATOM 888 O O . CYS A 1 109 ? 16.696 2.308 -22.942 1.00 91.44 109 CYS A O 1
ATOM 890 N N . TYR A 1 110 ? 14.605 2.826 -22.388 1.00 91.19 110 TYR A N 1
ATOM 891 C CA . TYR A 1 110 ? 14.904 4.232 -22.102 1.00 91.19 110 TYR A CA 1
ATOM 892 C C . TYR A 1 110 ? 13.925 4.799 -21.081 1.00 91.19 110 TYR A C 1
ATOM 894 O O . TYR A 1 110 ? 12.910 4.177 -20.783 1.00 91.19 110 TYR A O 1
ATOM 902 N N . ARG A 1 111 ? 14.216 5.981 -20.538 1.00 92.56 111 ARG A N 1
ATOM 903 C CA . ARG A 1 111 ? 13.306 6.690 -19.629 1.00 92.56 111 ARG A CA 1
ATOM 904 C C . ARG A 1 111 ? 12.789 7.985 -20.249 1.00 92.56 111 ARG A C 1
ATOM 906 O O . ARG A 1 111 ? 13.491 8.600 -21.047 1.00 92.56 111 ARG A O 1
ATOM 913 N N . TYR A 1 112 ? 11.582 8.402 -19.888 1.00 89.44 112 TYR A N 1
ATOM 914 C CA . TYR A 1 112 ? 11.056 9.730 -20.217 1.00 89.44 112 TYR A CA 1
ATOM 915 C C . TYR A 1 112 ? 10.216 10.281 -19.064 1.00 89.44 112 TYR A C 1
ATOM 917 O O . TYR A 1 112 ? 9.728 9.531 -18.216 1.00 89.44 112 TYR A O 1
ATOM 925 N N . THR A 1 113 ? 10.028 11.598 -19.059 1.00 88.75 113 THR A N 1
ATOM 926 C CA . THR A 1 113 ? 9.179 12.293 -18.088 1.00 88.75 113 THR A CA 1
ATOM 927 C C . THR A 1 113 ? 8.026 12.970 -18.818 1.00 88.75 113 THR A C 1
ATOM 929 O O . THR A 1 113 ? 8.233 13.635 -19.832 1.00 88.75 113 THR A O 1
ATOM 932 N N . LEU A 1 114 ? 6.803 12.795 -18.320 1.00 85.06 114 LEU A N 1
ATOM 933 C CA . LEU A 1 114 ? 5.598 13.393 -18.890 1.00 85.06 114 LEU A CA 1
ATOM 934 C C . LEU A 1 114 ? 4.661 13.824 -17.760 1.00 85.06 114 LEU A C 1
ATOM 936 O O . LEU A 1 114 ? 4.350 13.023 -16.886 1.00 85.06 114 LEU A O 1
ATOM 940 N N . TYR A 1 115 ? 4.229 15.088 -17.768 1.00 86.56 115 TYR A N 1
ATOM 941 C CA . TYR A 1 115 ? 3.373 15.677 -16.722 1.00 86.56 115 TYR A CA 1
ATOM 942 C C . TYR A 1 115 ? 3.897 15.463 -15.287 1.00 86.56 115 TYR A C 1
ATOM 944 O O . TYR A 1 115 ? 3.124 15.210 -14.368 1.00 86.56 115 TYR A O 1
ATOM 952 N N . GLY A 1 116 ? 5.220 15.527 -15.100 1.00 84.00 116 GLY A N 1
ATOM 953 C CA . GLY A 1 116 ? 5.857 15.303 -13.796 1.00 84.00 116 GLY A CA 1
ATOM 954 C C . GLY A 1 116 ? 5.901 13.838 -13.347 1.00 84.00 116 GLY A C 1
ATOM 955 O O . GLY A 1 116 ? 6.259 13.574 -12.211 1.00 84.00 116 GLY A O 1
ATOM 956 N N . GLN A 1 117 ? 5.547 12.889 -14.217 1.00 86.94 117 GLN A N 1
ATOM 957 C CA . GLN A 1 117 ? 5.626 11.454 -13.949 1.00 86.94 117 GLN A CA 1
ATOM 958 C C . GLN A 1 117 ? 6.741 10.808 -14.769 1.00 86.94 117 GLN A C 1
ATOM 960 O O . GLN A 1 117 ? 6.943 11.155 -15.936 1.00 86.94 117 GLN A O 1
ATOM 965 N N . HIS A 1 118 ? 7.437 9.841 -14.174 1.00 88.88 118 HIS A N 1
ATOM 966 C CA . HIS A 1 118 ? 8.576 9.168 -14.791 1.00 88.88 118 HIS A CA 1
ATOM 967 C C . HIS A 1 118 ? 8.205 7.786 -15.314 1.00 88.88 118 HIS A C 1
ATOM 969 O O . HIS A 1 118 ? 7.579 6.992 -14.617 1.00 88.88 118 HIS A O 1
ATOM 975 N N . TYR A 1 119 ? 8.644 7.477 -16.528 1.00 89.25 119 TYR A N 1
ATOM 976 C CA . TYR A 1 119 ? 8.336 6.222 -17.197 1.00 89.25 119 TYR A CA 1
ATOM 977 C C . TYR A 1 119 ? 9.608 5.549 -17.708 1.00 89.25 119 TYR A C 1
ATOM 979 O O . TYR A 1 119 ? 10.503 6.227 -18.211 1.00 89.25 119 TYR A O 1
ATOM 987 N N . ILE A 1 120 ? 9.669 4.219 -17.626 1.00 90.94 120 ILE A N 1
ATOM 988 C CA . ILE A 1 120 ? 10.583 3.393 -18.429 1.00 90.94 120 ILE A CA 1
ATOM 989 C C . ILE A 1 120 ? 9.813 2.878 -19.629 1.00 90.94 120 ILE A C 1
ATOM 991 O O . ILE A 1 120 ? 8.692 2.403 -19.483 1.00 90.94 120 ILE A O 1
ATOM 995 N N . VAL A 1 121 ? 10.433 2.924 -20.796 1.00 89.31 121 VAL A N 1
ATOM 996 C CA . VAL A 1 121 ? 9.930 2.297 -22.011 1.00 89.31 121 VAL A CA 1
ATOM 997 C C . VAL A 1 121 ? 10.801 1.112 -22.359 1.00 89.31 121 VAL A C 1
ATOM 999 O O . VAL A 1 121 ? 12.026 1.226 -22.360 1.00 89.31 121 VAL A O 1
ATOM 1002 N N . PHE A 1 122 ? 10.143 0.016 -22.707 1.00 87.69 122 PHE A N 1
ATOM 1003 C CA . PHE A 1 122 ? 10.722 -1.185 -23.284 1.00 87.69 122 PHE A CA 1
ATOM 1004 C C . PHE A 1 122 ? 10.321 -1.233 -24.752 1.00 87.69 122 PHE A C 1
ATOM 1006 O O . PHE A 1 122 ? 9.130 -1.300 -25.066 1.00 87.69 122 PHE A O 1
ATOM 1013 N N . ASN A 1 123 ? 11.301 -1.179 -25.649 1.00 83.06 123 ASN A N 1
ATOM 1014 C CA . ASN A 1 123 ? 11.069 -1.465 -27.057 1.00 83.06 123 ASN A CA 1
ATOM 1015 C C . ASN A 1 123 ? 11.189 -2.973 -27.256 1.00 83.06 123 ASN A C 1
ATOM 1017 O O . ASN A 1 123 ? 12.266 -3.533 -27.081 1.00 83.06 123 ASN A O 1
ATOM 1021 N N . THR A 1 124 ? 10.094 -3.623 -27.622 1.00 76.19 124 THR A N 1
ATOM 1022 C CA . THR A 1 124 ? 10.088 -5.033 -28.004 1.00 76.19 124 THR A CA 1
ATOM 1023 C C . THR A 1 124 ? 9.862 -5.159 -29.506 1.00 76.19 124 THR A C 1
ATOM 1025 O O . THR A 1 124 ? 9.436 -4.219 -30.180 1.00 76.19 124 THR A O 1
ATOM 1028 N N . SER A 1 125 ? 10.095 -6.355 -30.045 1.00 76.25 125 SER A N 1
ATOM 1029 C CA . SER A 1 125 ? 9.755 -6.682 -31.435 1.00 76.25 125 SER A CA 1
ATOM 1030 C C . SER A 1 125 ? 8.260 -6.518 -31.748 1.00 76.25 125 SER A C 1
ATOM 1032 O O . SER A 1 125 ? 7.891 -6.366 -32.909 1.00 76.25 125 SER A O 1
ATOM 1034 N N . THR A 1 126 ? 7.400 -6.529 -30.726 1.00 76.06 126 THR A N 1
ATOM 1035 C CA . THR A 1 126 ? 5.939 -6.437 -30.850 1.00 76.06 126 THR A CA 1
ATOM 1036 C C . THR A 1 126 ? 5.383 -5.039 -30.569 1.00 76.06 126 THR A C 1
ATOM 1038 O O . THR A 1 126 ? 4.174 -4.845 -30.683 1.00 76.06 126 THR A O 1
ATOM 1041 N N . GLY A 1 127 ? 6.216 -4.071 -30.175 1.00 77.12 127 GLY A N 1
ATOM 1042 C CA . GLY A 1 127 ? 5.787 -2.703 -29.883 1.00 77.12 127 GLY A CA 1
ATOM 1043 C C . GLY A 1 127 ? 6.513 -2.075 -28.697 1.00 77.12 127 GLY A C 1
ATOM 1044 O O . GLY A 1 127 ? 7.610 -2.479 -28.325 1.00 77.12 127 GLY A O 1
ATOM 1045 N N . GLN A 1 128 ? 5.901 -1.051 -28.105 1.00 81.00 128 GLN A N 1
ATOM 1046 C CA . GLN A 1 128 ? 6.448 -0.353 -26.943 1.00 81.00 128 GLN A CA 1
ATOM 1047 C C . GLN A 1 128 ? 5.585 -0.617 -25.713 1.00 81.00 128 GLN A C 1
ATOM 1049 O O . GLN A 1 128 ? 4.361 -0.513 -25.771 1.00 81.00 128 GLN A O 1
ATOM 1054 N N . ALA A 1 129 ? 6.226 -0.923 -24.589 1.00 82.25 129 ALA A N 1
ATOM 1055 C CA . ALA A 1 129 ? 5.572 -0.987 -23.290 1.00 82.25 129 ALA A CA 1
ATOM 1056 C C . ALA A 1 129 ? 6.142 0.098 -22.378 1.00 82.25 129 ALA A C 1
ATOM 1058 O O . ALA A 1 129 ? 7.358 0.247 -22.281 1.00 82.25 129 ALA A O 1
ATOM 1059 N N . SER A 1 130 ? 5.266 0.829 -21.690 1.00 84.06 130 SER A N 1
ATOM 1060 C CA . SER A 1 130 ? 5.657 1.878 -20.747 1.00 84.06 130 SER A CA 1
ATOM 1061 C C . SER A 1 130 ? 5.313 1.476 -19.320 1.00 84.06 130 SER A C 1
ATOM 1063 O O . SER A 1 130 ? 4.201 1.029 -19.039 1.00 84.06 130 SER A O 1
ATOM 1065 N N . TRP A 1 131 ? 6.250 1.698 -18.407 1.00 87.19 131 TRP A N 1
ATOM 1066 C CA . TRP A 1 131 ? 6.120 1.400 -16.991 1.00 87.19 131 TRP A CA 1
ATOM 1067 C C . TRP A 1 131 ? 6.305 2.665 -16.159 1.00 87.19 131 TRP A C 1
ATOM 1069 O O . TRP A 1 131 ? 7.335 3.323 -16.266 1.00 87.19 131 TRP A O 1
ATOM 1079 N N . LEU A 1 132 ? 5.325 3.000 -15.317 1.00 88.62 132 LEU A N 1
ATOM 1080 C CA . LEU A 1 132 ? 5.394 4.153 -14.415 1.00 88.62 132 LEU A CA 1
ATOM 1081 C C . LEU A 1 132 ? 6.310 3.854 -13.221 1.00 88.62 132 LEU A C 1
ATOM 1083 O O . LEU A 1 132 ? 6.152 2.832 -12.551 1.00 88.62 132 LEU A O 1
ATOM 1087 N N . ILE A 1 133 ? 7.218 4.775 -12.919 1.00 88.81 133 ILE A N 1
ATOM 1088 C CA . ILE A 1 133 ? 8.122 4.711 -11.772 1.00 88.81 133 ILE A CA 1
ATOM 1089 C C . ILE A 1 133 ? 7.793 5.845 -10.805 1.00 88.81 133 ILE A C 1
ATOM 1091 O O . ILE A 1 133 ? 7.458 6.955 -11.219 1.00 88.81 133 ILE A O 1
ATOM 1095 N N . SER A 1 134 ? 7.946 5.579 -9.511 1.00 87.38 134 SER A N 1
ATOM 1096 C CA . SER A 1 134 ? 7.893 6.622 -8.489 1.00 87.38 134 SER A CA 1
ATOM 1097 C C . SER A 1 134 ? 9.169 7.478 -8.469 1.00 87.38 134 SER A C 1
ATOM 1099 O O . SER A 1 134 ? 10.269 6.982 -8.716 1.00 87.38 134 SER A O 1
ATOM 1101 N N . ASP A 1 135 ? 9.060 8.747 -8.074 1.00 88.19 135 ASP A N 1
ATOM 1102 C CA . ASP A 1 135 ? 10.214 9.656 -7.943 1.00 88.19 135 ASP A CA 1
ATOM 1103 C C . ASP A 1 135 ? 11.301 9.087 -7.020 1.00 88.19 135 ASP A C 1
ATOM 1105 O O . ASP A 1 135 ? 12.500 9.207 -7.277 1.00 88.19 135 ASP A O 1
ATOM 1109 N N . LYS A 1 136 ? 10.875 8.381 -5.964 1.00 88.38 136 LYS A N 1
ATOM 1110 C CA . LYS A 1 136 ? 11.765 7.714 -5.006 1.00 88.38 136 LYS A CA 1
ATOM 1111 C C . LYS A 1 136 ? 12.623 6.633 -5.659 1.00 88.38 136 LYS A C 1
ATOM 1113 O O . LYS A 1 136 ? 13.721 6.370 -5.183 1.00 88.38 136 LYS A O 1
ATOM 1118 N N . GLU A 1 137 ? 12.153 6.005 -6.730 1.00 88.25 137 GLU A N 1
ATOM 1119 C CA . GLU A 1 137 ? 12.833 4.896 -7.404 1.00 88.25 137 GLU A CA 1
ATOM 1120 C C . GLU A 1 137 ? 13.578 5.324 -8.669 1.00 88.25 137 GLU A C 1
ATOM 1122 O O . GLU A 1 137 ? 14.391 4.553 -9.174 1.00 88.25 137 GLU A O 1
ATOM 1127 N N . LEU A 1 138 ? 13.385 6.561 -9.142 1.00 89.00 138 LEU A N 1
ATOM 1128 C CA . LEU A 1 138 ? 14.014 7.080 -10.360 1.00 89.00 138 LEU A CA 1
ATOM 1129 C C . LEU A 1 138 ? 15.540 6.903 -10.365 1.00 89.00 138 LEU A C 1
ATOM 1131 O O . LEU A 1 138 ? 16.138 6.574 -11.391 1.00 89.00 138 LEU A O 1
ATOM 1135 N N . HIS A 1 139 ? 16.180 7.080 -9.206 1.00 90.88 139 HIS A N 1
ATOM 1136 C CA . HIS A 1 139 ? 17.628 6.951 -9.071 1.00 90.88 139 HIS A CA 1
ATOM 1137 C C . HIS A 1 139 ? 18.160 5.550 -9.424 1.00 90.88 139 HIS A C 1
ATOM 1139 O O . HIS A 1 139 ? 19.315 5.438 -9.833 1.00 90.88 139 HIS A O 1
ATOM 1145 N N . LYS A 1 140 ? 17.330 4.504 -9.306 1.00 91.00 140 LYS A N 1
ATOM 1146 C CA . LYS A 1 140 ? 17.686 3.114 -9.633 1.00 91.00 140 LYS A CA 1
ATOM 1147 C C . LYS A 1 140 ? 17.806 2.870 -11.140 1.00 91.00 140 LYS A C 1
ATOM 1149 O O . LYS A 1 140 ? 18.388 1.872 -11.549 1.00 91.00 140 LYS A O 1
ATOM 1154 N N . PHE A 1 141 ? 17.292 3.791 -11.959 1.00 92.94 141 PHE A N 1
ATOM 1155 C CA . PHE A 1 141 ? 17.246 3.682 -13.420 1.00 92.94 141 PHE A CA 1
ATOM 1156 C C . PHE A 1 141 ? 18.102 4.738 -14.133 1.00 92.94 141 PHE A C 1
ATOM 1158 O O . PHE A 1 141 ? 17.907 5.016 -15.315 1.00 92.94 141 PHE A O 1
ATOM 1165 N N . LYS A 1 142 ? 19.075 5.336 -13.431 1.00 90.50 142 LYS A N 1
ATOM 1166 C CA . LYS A 1 142 ? 19.986 6.357 -13.986 1.00 90.50 142 LYS A CA 1
ATOM 1167 C C . LYS A 1 142 ? 20.861 5.853 -15.136 1.00 90.50 142 LYS A C 1
ATOM 1169 O O . LYS A 1 142 ? 21.353 6.660 -15.916 1.00 90.50 142 LYS A O 1
ATOM 1174 N N . HIS A 1 143 ? 21.071 4.541 -15.250 1.00 91.25 143 HIS A N 1
ATOM 1175 C CA . HIS A 1 143 ? 21.818 3.939 -16.359 1.00 91.25 143 HIS A CA 1
ATOM 1176 C C . HIS A 1 143 ? 21.084 4.040 -17.700 1.00 91.25 143 HIS A C 1
ATOM 1178 O O . HIS A 1 143 ? 21.730 3.908 -18.746 1.00 91.25 143 HIS A O 1
ATOM 1184 N N . LEU A 1 144 ? 19.767 4.263 -17.678 1.00 92.75 144 LEU A N 1
ATOM 1185 C CA . LEU A 1 144 ? 18.952 4.429 -18.872 1.00 92.75 144 LEU A CA 1
ATOM 1186 C C . LEU A 1 144 ? 19.050 5.847 -19.431 1.00 92.75 144 LEU A C 1
ATOM 1188 O O . LEU A 1 144 ? 18.996 6.844 -18.705 1.00 92.75 144 LEU A O 1
ATOM 1192 N N . ILE A 1 145 ? 19.133 5.914 -20.758 1.00 92.69 145 ILE A N 1
ATOM 1193 C CA . ILE A 1 145 ? 19.131 7.169 -21.506 1.00 92.69 145 ILE A CA 1
ATOM 1194 C C . ILE A 1 145 ? 17.754 7.817 -21.370 1.00 92.69 145 ILE A C 1
ATOM 1196 O O . ILE A 1 145 ? 16.725 7.146 -21.471 1.00 92.69 145 ILE A O 1
ATOM 1200 N N . GLU A 1 146 ? 17.740 9.126 -21.146 1.00 91.62 146 GLU A N 1
ATOM 1201 C CA . GLU A 1 146 ? 16.517 9.917 -21.148 1.00 91.62 146 GLU A CA 1
ATOM 1202 C C . GLU A 1 146 ? 16.181 10.357 -22.575 1.00 91.62 146 GLU A C 1
ATOM 1204 O O . GLU A 1 146 ? 17.045 10.864 -23.291 1.00 91.62 146 GLU A O 1
ATOM 1209 N N . LYS A 1 147 ? 14.941 10.123 -23.006 1.00 90.62 147 LYS A N 1
ATOM 1210 C CA . LYS A 1 147 ? 14.446 10.506 -24.334 1.00 90.62 147 LYS A CA 1
ATOM 1211 C C . LYS A 1 147 ? 13.168 11.323 -24.212 1.00 90.62 147 LYS A C 1
ATOM 1213 O O . LYS A 1 147 ? 12.503 11.326 -23.176 1.00 90.62 147 LYS A O 1
ATOM 1218 N N . SER A 1 148 ? 12.811 11.997 -25.301 1.00 83.94 148 SER A N 1
ATOM 1219 C CA . SER A 1 148 ? 11.506 12.632 -25.419 1.00 83.94 148 SER A CA 1
ATOM 1220 C C . SER A 1 148 ? 10.380 11.587 -25.348 1.00 83.94 148 SER A C 1
ATOM 1222 O O . SER A 1 148 ? 10.574 10.435 -25.757 1.00 83.94 148 SER A O 1
ATOM 1224 N N . PRO A 1 149 ? 9.197 11.969 -24.833 1.00 77.94 149 PRO A N 1
ATOM 1225 C CA . PRO A 1 149 ? 8.032 11.096 -24.840 1.00 77.94 149 PRO A CA 1
ATOM 1226 C C . PRO A 1 149 ? 7.707 10.627 -26.269 1.00 77.94 149 PRO A C 1
ATOM 1228 O O . PRO A 1 149 ? 7.852 11.418 -27.212 1.00 77.94 149 PRO A O 1
ATOM 1231 N N . PRO A 1 150 ? 7.247 9.378 -26.458 1.00 71.31 150 PRO A N 1
ATOM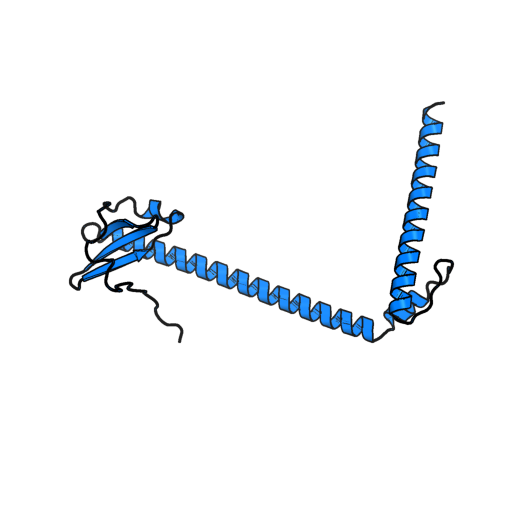 1232 C CA . PRO A 1 150 ? 6.795 8.915 -27.766 1.00 71.31 150 PRO A CA 1
ATOM 1233 C C . PRO A 1 150 ? 5.694 9.835 -28.316 1.00 71.31 150 PRO A C 1
ATOM 1235 O O . PRO A 1 150 ? 4.774 10.236 -27.597 1.00 71.31 150 PRO A O 1
ATOM 1238 N N . LYS A 1 151 ? 5.759 10.168 -29.611 1.00 63.97 151 LYS A N 1
ATOM 1239 C CA . LYS A 1 151 ? 4.776 11.063 -30.254 1.00 63.97 151 LYS A CA 1
ATOM 1240 C C . LYS A 1 151 ? 3.352 10.478 -30.258 1.00 63.97 151 LYS A C 1
ATOM 1242 O O . LYS A 1 151 ? 2.390 11.241 -30.269 1.00 63.97 151 LYS A O 1
ATOM 1247 N N . ASP A 1 152 ? 3.224 9.153 -30.155 1.00 58.66 152 ASP A N 1
ATOM 1248 C CA . ASP A 1 152 ? 1.948 8.429 -30.250 1.00 58.66 152 ASP A CA 1
ATOM 1249 C C . ASP A 1 152 ? 1.321 8.043 -28.897 1.00 58.66 152 ASP A C 1
ATOM 1251 O O . ASP A 1 152 ? 0.181 7.576 -28.848 1.00 58.66 152 ASP A O 1
ATOM 1255 N N . THR A 1 153 ? 1.998 8.283 -27.767 1.00 52.12 153 THR A N 1
ATOM 1256 C CA . THR A 1 153 ? 1.552 7.768 -26.453 1.00 52.12 153 THR A CA 1
ATOM 1257 C C . THR A 1 153 ? 0.331 8.453 -25.826 1.00 52.12 153 THR A C 1
ATOM 1259 O O . THR A 1 153 ? -0.099 8.035 -24.753 1.00 52.12 153 THR A O 1
ATOM 1262 N N . LEU A 1 154 ? -0.268 9.471 -26.454 1.00 48.56 154 LEU A N 1
ATOM 1263 C CA . LEU A 1 154 ? -1.352 10.249 -25.829 1.00 48.56 154 LEU A CA 1
ATOM 1264 C C . LEU A 1 154 ? -2.729 10.149 -26.491 1.00 48.56 154 LEU A C 1
ATOM 1266 O O . LEU A 1 154 ? -3.675 10.726 -25.962 1.00 48.56 154 LEU A O 1
ATOM 1270 N N . LYS A 1 155 ? -2.896 9.411 -27.598 1.00 42.81 155 LYS A N 1
ATOM 1271 C CA . LYS A 1 155 ? -4.228 9.278 -28.226 1.00 42.81 155 LYS A CA 1
ATOM 1272 C C . LYS A 1 155 ? -4.921 7.936 -28.012 1.00 42.81 155 LYS A C 1
ATOM 1274 O O . LYS A 1 155 ? -6.146 7.903 -28.097 1.00 42.81 155 LYS A O 1
ATOM 1279 N N . LYS A 1 156 ? -4.210 6.846 -27.698 1.00 40.72 156 LYS A N 1
ATOM 1280 C CA . LYS A 1 156 ? -4.839 5.536 -27.450 1.00 40.72 156 LYS A CA 1
ATOM 1281 C C . LYS A 1 156 ? -4.058 4.705 -26.430 1.00 40.72 156 LYS A C 1
ATOM 1283 O O . LYS A 1 156 ? -3.013 4.162 -26.747 1.00 40.72 156 LYS A O 1
ATOM 1288 N N . ASN A 1 157 ? -4.606 4.610 -25.220 1.00 42.59 157 ASN A N 1
ATOM 1289 C CA . ASN A 1 157 ? -4.549 3.475 -24.288 1.00 42.59 157 ASN A CA 1
ATOM 1290 C C . ASN A 1 157 ? -3.604 2.303 -24.638 1.00 42.59 157 ASN A C 1
ATOM 1292 O O . ASN A 1 157 ? -4.066 1.197 -24.900 1.00 42.59 157 ASN A O 1
AT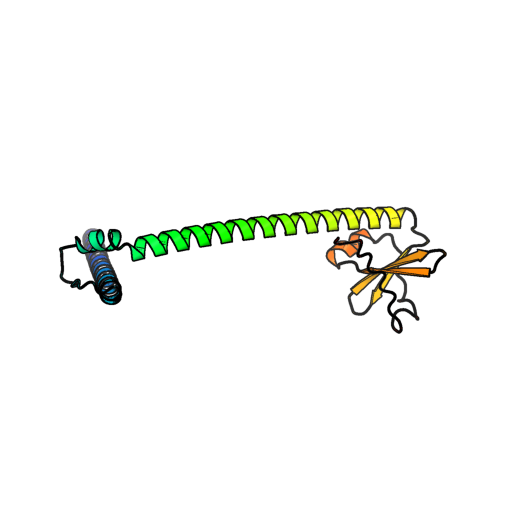OM 1296 N N . GLN A 1 158 ? -2.291 2.488 -24.529 1.00 45.56 158 GLN A N 1
ATOM 1297 C CA . GLN A 1 158 ? -1.358 1.375 -24.324 1.00 45.56 158 GLN A CA 1
ATOM 1298 C C . GLN A 1 158 ? -0.733 1.491 -22.935 1.00 45.56 158 GLN A C 1
ATOM 1300 O O . GLN A 1 158 ? 0.477 1.487 -22.740 1.00 45.56 158 GLN A O 1
ATOM 1305 N N . ARG A 1 159 ? -1.605 1.588 -21.924 1.00 45.81 159 ARG A N 1
ATOM 1306 C CA . ARG A 1 159 ? -1.262 1.109 -20.588 1.00 45.81 159 ARG A CA 1
ATOM 1307 C C . ARG A 1 159 ? -1.254 -0.413 -20.683 1.00 45.81 159 ARG A C 1
ATOM 1309 O O . ARG A 1 159 ? -2.308 -1.028 -20.548 1.00 45.81 159 ARG A O 1
ATOM 1316 N N . VAL A 1 160 ? -0.095 -1.029 -20.907 1.00 44.81 160 VAL A N 1
ATOM 1317 C CA . VAL A 1 160 ? 0.068 -2.426 -20.491 1.00 44.81 160 VAL A CA 1
ATOM 1318 C C . VAL A 1 160 ? 0.133 -2.387 -18.971 1.00 44.81 160 VAL A C 1
ATOM 1320 O O . VAL A 1 160 ? 1.190 -2.296 -18.356 1.00 44.81 160 VAL A O 1
ATOM 1323 N N . VAL A 1 161 ? -1.047 -2.352 -18.356 1.00 40.38 161 VAL A N 1
ATOM 1324 C CA . VAL A 1 161 ? -1.190 -2.674 -16.949 1.00 40.38 161 VAL A CA 1
ATOM 1325 C C . VAL A 1 161 ? -0.859 -4.157 -16.861 1.00 40.38 161 VAL A C 1
ATOM 1327 O O . VAL A 1 161 ? -1.672 -4.995 -17.242 1.00 40.38 161 VAL A O 1
ATOM 1330 N N . ALA A 1 162 ? 0.335 -4.499 -16.387 1.00 35.91 162 ALA A N 1
ATOM 1331 C CA . ALA A 1 162 ? 0.599 -5.845 -15.903 1.00 35.91 162 ALA A CA 1
ATOM 1332 C C . ALA A 1 162 ? -0.193 -6.047 -14.595 1.00 35.91 162 ALA A C 1
ATOM 1334 O O . ALA A 1 162 ? 0.361 -6.031 -13.502 1.00 35.91 162 ALA A O 1
ATOM 1335 N N . MET A 1 163 ? -1.520 -6.157 -14.707 1.00 35.72 163 MET A N 1
ATOM 1336 C CA . MET A 1 163 ? -2.380 -6.772 -13.702 1.00 35.72 163 MET A CA 1
ATOM 1337 C C . MET A 1 163 ? -2.436 -8.254 -14.053 1.00 35.72 163 MET A C 1
ATOM 1339 O O . MET A 1 163 ? -3.292 -8.685 -14.824 1.00 35.72 163 MET A O 1
ATOM 1343 N N . GLN A 1 164 ? -1.508 -9.039 -13.514 1.00 31.58 164 GLN A N 1
ATOM 1344 C CA . GLN A 1 164 ? -1.729 -10.476 -13.429 1.00 31.58 164 GLN A CA 1
ATOM 1345 C C . GLN A 1 164 ? -2.594 -10.764 -12.195 1.00 31.58 164 GLN A C 1
ATOM 1347 O O . GLN A 1 164 ? -2.143 -10.677 -11.059 1.00 31.58 164 GLN A O 1
ATOM 1352 N N . SER A 1 165 ? -3.867 -11.039 -12.500 1.00 30.98 165 SER A N 1
ATOM 1353 C CA . SER A 1 165 ? -4.790 -11.980 -11.847 1.00 30.98 165 SER A CA 1
ATOM 1354 C C . SER A 1 165 ? -4.957 -11.928 -10.323 1.00 30.98 165 SER A C 1
ATOM 1356 O O . SER A 1 165 ? -4.273 -12.633 -9.588 1.00 30.98 165 SER A O 1
ATOM 1358 N N . LEU A 1 166 ? -6.014 -11.240 -9.884 1.00 32.97 166 LEU A N 1
ATOM 1359 C CA . LEU A 1 166 ? -6.859 -11.734 -8.795 1.00 32.97 166 LEU A CA 1
ATOM 1360 C C . LEU A 1 166 ? -7.864 -12.728 -9.404 1.00 32.97 166 LEU A C 1
ATOM 1362 O O . LEU A 1 166 ? -8.760 -12.326 -10.150 1.00 32.97 166 LEU A O 1
ATOM 1366 N N . LYS A 1 167 ? -7.670 -14.016 -9.124 1.00 34.12 167 LYS A N 1
ATOM 1367 C CA . LYS A 1 167 ? -8.712 -15.047 -9.108 1.00 34.12 167 LYS A CA 1
ATOM 1368 C C . LYS A 1 167 ? -8.596 -15.784 -7.786 1.00 34.12 167 LYS A C 1
ATOM 1370 O O . LYS A 1 167 ? -7.438 -16.016 -7.377 1.00 34.12 167 LYS A O 1
#

Solvent-accessible surface area (backbone atoms only — not comparable to full-atom values): 9820 Å² total; per-residue (Å²): 120,73,70,64,55,53,59,51,52,54,53,52,51,53,52,50,52,52,51,51,50,50,50,52,52,35,48,53,48,29,54,53,33,48,76,71,75,38,90,57,61,67,88,54,85,74,63,64,63,60,58,49,53,71,64,36,64,65,55,56,50,51,52,50,52,48,52,53,51,52,49,54,51,52,52,53,51,51,51,52,51,51,52,51,52,51,52,52,50,53,51,50,53,50,51,50,52,52,43,54,50,45,65,77,40,44,90,43,30,34,28,31,68,55,96,93,41,41,32,40,37,40,57,51,101,89,46,75,45,53,43,85,49,54,83,91,53,49,75,75,52,66,89,41,54,78,49,79,66,67,93,68,73,83,82,61,92,64,72,66,70,86,73,82,74,95,126

pLDDT: mean 77.66, std 16.57, range [30.98, 95.62]

Sequence (167 aa):
MAQRVKKHTETTASHILQMEE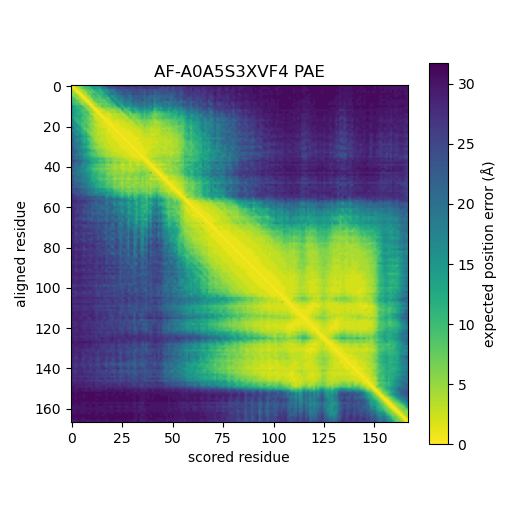LHLVKHILAIALKKLGLFWSESSHDYTILSQLSSLSEVHQLQSALSKSEKGRAELLQQRLHLTQMLEQQSRERTLLLQSHTYLHRNECYRYTLYGQHYIVFNTSTGQASWLISDKELHKFKHLIEKSPPKDTLKKNQRVVAMQSLK

Radius of gyration: 34.35 Å; Cα contacts (8 Å, |Δi|>4): 102; chains: 1; bounding box: 53×48×91 Å

Foldseek 3Di:
DVVVVVVVVVVVVVVVVVVVVLLVVLVVVQVVCVVVVHHDDSPDPDPVVVVVCVVPPVNVVVVVVVVVVVVVVVVVVVVVVVVVVVVVVVVVVVLVVVLVVCVVVQVQWAWEADPNWIWIWGHDPVGIAIDTDDPVSVVSNVSHHYDYDDPPPPPDDPHPPPPPDDD

Organism: NCBI:txid43655